Protein AF-A0A923NLM5-F1 (afdb_monomer_lite)

Secondary structure (DSSP, 8-state):
-HHHHHHHHHHHHHHHHHHHHHHHHHHHHHHHHHHHHHHTSEEE---GGGEEEEEEETTEEEEEE---TTEEEEEEEEEE---SSSSEEEEEEEEEE-TT-----EEEEETTTTT--S---EEEEEETTEEEEEEE-

pLDDT: mean 71.68, std 10.22, range [41.69, 92.94]

Sequence (137 aa):
MQEIANDTRIRKSQTRKIRVLKVLILLCWLVCILGVSKGLEYQDLSSPEQIVSIKASEGKLEIVTDLPFYRSLSGDYMSGNAAEVNDTMELSLVTRIDLSMKNEETIQIDIRDLGNGAELKKVNIVDEKGIVKTVYL

Organism: NCBI:txid2763644

Foldseek 3Di:
DVVVVVVVVVVVVVVVVVVVVVVVVVVVVVVVVVVVLVVQFKDWPQALQQFPDWDDDPQKIKTFGNDDLQKAWDLDWDWDPPPDDALEIEIIIMMGGDPVSPHHRMDIDGNVVSVPSDRRQKYFYADPVGTRDIDGD

Structure (mmCIF, N/CA/C/O backbone):
data_AF-A0A923NLM5-F1
#
_entry.id   AF-A0A923NLM5-F1
#
loop_
_atom_site.group_PDB
_atom_site.id
_atom_site.type_symbol
_atom_site.label_atom_id
_atom_site.label_alt_id
_atom_site.label_comp_id
_atom_site.label_asym_id
_atom_site.label_entity_id
_atom_site.label_seq_id
_atom_site.pdbx_PDB_ins_code
_atom_site.Cartn_x
_atom_site.Cartn_y
_atom_site.Cartn_z
_atom_site.occupancy
_atom_site.B_iso_or_equiv
_atom_site.auth_seq_id
_atom_site.auth_comp_id
_atom_site.auth_asym_id
_atom_site.auth_atom_id
_atom_site.pdbx_PDB_model_num
ATOM 1 N N . MET A 1 1 ? 32.930 6.059 -61.461 1.00 54.91 1 MET A N 1
ATOM 2 C CA . MET A 1 1 ? 32.876 4.877 -60.560 1.00 54.91 1 MET A CA 1
ATOM 3 C C . MET A 1 1 ? 33.091 5.216 -59.081 1.00 54.91 1 MET A C 1
ATOM 5 O O . MET A 1 1 ? 32.455 4.580 -58.252 1.00 54.91 1 MET A O 1
ATOM 9 N N . GLN A 1 2 ? 33.930 6.200 -58.721 1.00 60.62 2 GLN A N 1
ATOM 10 C CA . GLN A 1 2 ? 34.182 6.557 -57.311 1.00 60.62 2 GLN A CA 1
ATOM 11 C C . GLN A 1 2 ? 32.964 7.149 -56.568 1.00 60.62 2 GLN A C 1
ATOM 13 O O . GLN A 1 2 ? 32.793 6.858 -55.386 1.00 60.62 2 GLN A O 1
ATOM 18 N N . GLU A 1 3 ? 32.082 7.903 -57.236 1.00 61.81 3 GLU A N 1
ATOM 19 C CA . GLU A 1 3 ? 30.873 8.468 -56.601 1.00 61.81 3 GLU A CA 1
ATOM 20 C C . GLU A 1 3 ? 29.877 7.397 -56.133 1.00 61.81 3 GLU A C 1
ATOM 22 O O . GLU A 1 3 ? 29.403 7.445 -55.000 1.00 61.81 3 GLU A O 1
ATOM 27 N N . ILE A 1 4 ? 29.634 6.369 -56.952 1.00 63.50 4 ILE A N 1
ATOM 28 C CA . ILE A 1 4 ? 28.692 5.275 -56.644 1.00 63.50 4 ILE A CA 1
ATOM 29 C C . ILE A 1 4 ? 29.185 4.447 -55.441 1.00 63.50 4 ILE A C 1
ATOM 31 O O . ILE A 1 4 ? 28.404 4.012 -54.587 1.00 63.50 4 ILE A O 1
ATOM 35 N N . ALA A 1 5 ? 30.504 4.256 -55.335 1.00 63.69 5 ALA A N 1
ATOM 36 C CA . ALA A 1 5 ? 31.123 3.560 -54.211 1.00 63.69 5 ALA A CA 1
ATOM 37 C C . ALA A 1 5 ? 31.020 4.365 -52.901 1.00 63.69 5 ALA A C 1
ATOM 39 O O . ALA A 1 5 ? 30.793 3.782 -51.836 1.00 63.69 5 ALA A O 1
ATOM 40 N N . ASN A 1 6 ? 31.139 5.696 -52.969 1.00 66.62 6 ASN A N 1
ATOM 41 C CA . ASN A 1 6 ? 30.983 6.574 -51.808 1.00 66.62 6 ASN A CA 1
ATOM 42 C C . ASN A 1 6 ? 29.529 6.628 -51.321 1.00 66.62 6 ASN A C 1
ATOM 44 O O . ASN A 1 6 ? 29.294 6.492 -50.119 1.00 66.62 6 ASN A O 1
ATOM 48 N N . ASP A 1 7 ? 28.559 6.719 -52.233 1.00 69.88 7 ASP A N 1
ATOM 49 C CA . ASP A 1 7 ? 27.131 6.738 -51.889 1.00 69.88 7 ASP A CA 1
ATOM 50 C C . ASP A 1 7 ? 26.688 5.431 -51.196 1.00 69.88 7 ASP A C 1
ATOM 52 O O . ASP A 1 7 ? 26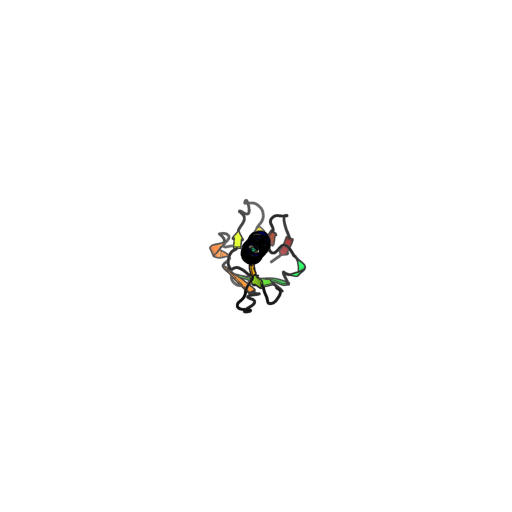.048 5.424 -50.138 1.00 69.88 7 ASP A O 1
ATOM 56 N N . THR A 1 8 ? 27.178 4.288 -51.688 1.00 69.19 8 THR A N 1
ATOM 57 C CA . THR A 1 8 ? 26.939 2.977 -51.059 1.00 69.19 8 THR A CA 1
ATOM 58 C C . THR A 1 8 ? 27.547 2.892 -49.650 1.00 69.19 8 THR A C 1
ATOM 60 O O . THR A 1 8 ? 26.940 2.335 -48.725 1.00 69.19 8 THR A O 1
ATOM 63 N N . ARG A 1 9 ? 28.738 3.473 -49.446 1.00 68.56 9 ARG A N 1
ATOM 64 C CA . ARG A 1 9 ? 29.422 3.495 -48.141 1.00 68.56 9 ARG A CA 1
ATOM 65 C C . ARG A 1 9 ? 28.688 4.383 -47.132 1.00 68.56 9 ARG A C 1
ATOM 67 O O . ARG A 1 9 ? 28.576 4.010 -45.960 1.00 68.56 9 ARG A O 1
ATOM 74 N N . ILE A 1 10 ? 28.144 5.514 -47.585 1.00 72.88 10 ILE A N 1
ATOM 75 C CA . ILE A 1 10 ? 27.362 6.446 -46.764 1.00 72.88 10 ILE A CA 1
ATOM 76 C C . ILE A 1 10 ? 26.026 5.814 -46.354 1.00 72.88 10 ILE A C 1
ATOM 78 O O . ILE A 1 10 ? 25.731 5.778 -45.156 1.00 72.88 10 ILE A O 1
ATOM 82 N N . ARG A 1 11 ? 25.275 5.198 -47.283 1.00 72.25 11 ARG A N 1
ATOM 83 C CA . ARG A 1 11 ? 24.030 4.467 -46.956 1.00 72.25 11 ARG A CA 1
ATOM 84 C C . ARG A 1 11 ? 24.248 3.358 -45.928 1.00 72.25 11 ARG A C 1
ATOM 86 O O . ARG A 1 11 ? 23.454 3.206 -44.995 1.00 72.25 11 ARG A O 1
ATOM 93 N N . LYS A 1 12 ? 25.337 2.591 -46.048 1.00 71.81 12 LYS A N 1
ATOM 94 C CA . LYS A 1 12 ? 25.662 1.504 -45.105 1.00 71.81 12 LYS A CA 1
ATOM 95 C C . LYS A 1 12 ? 25.987 2.036 -43.702 1.00 71.81 12 LYS A C 1
ATOM 97 O O . LYS A 1 12 ? 25.546 1.458 -42.708 1.00 71.81 12 LYS A O 1
ATOM 102 N N . SER A 1 13 ? 26.700 3.162 -43.618 1.00 73.50 13 SER A N 1
ATOM 103 C CA . SER A 1 13 ? 26.991 3.858 -42.356 1.00 73.50 13 SER A CA 1
ATOM 104 C C . SER A 1 13 ? 25.722 4.418 -41.704 1.00 73.50 13 SER A C 1
ATOM 106 O O . SER A 1 13 ? 25.479 4.175 -40.521 1.00 73.50 13 SER A O 1
ATOM 108 N N . GLN A 1 14 ? 24.856 5.084 -42.474 1.00 77.69 14 GLN A N 1
ATOM 109 C CA . GLN A 1 14 ? 23.583 5.613 -41.974 1.00 77.69 14 GLN A CA 1
ATOM 110 C C . GLN A 1 14 ? 22.641 4.507 -41.485 1.00 77.69 14 GLN A C 1
ATOM 112 O O . GLN A 1 14 ? 22.081 4.620 -40.398 1.00 77.69 14 GLN A O 1
ATOM 117 N N . THR A 1 15 ? 22.544 3.386 -42.204 1.00 79.19 15 THR A N 1
ATOM 118 C CA . THR A 1 15 ? 21.732 2.232 -41.775 1.00 79.19 15 THR A CA 1
ATOM 119 C C . THR A 1 15 ? 22.220 1.661 -40.439 1.00 79.19 15 THR A C 1
ATOM 121 O O . THR A 1 15 ? 21.416 1.301 -39.578 1.00 79.19 15 THR A O 1
ATOM 124 N N . ARG A 1 16 ? 23.544 1.611 -40.227 1.00 79.81 16 ARG A N 1
ATOM 125 C CA . ARG A 1 16 ? 24.137 1.155 -38.960 1.00 79.81 16 ARG A CA 1
ATOM 126 C C . ARG A 1 16 ? 23.845 2.135 -37.819 1.00 79.81 16 ARG A C 1
ATOM 128 O O . ARG A 1 16 ? 23.461 1.687 -36.744 1.00 79.81 16 ARG A O 1
ATOM 135 N N . LYS A 1 17 ? 23.949 3.447 -38.066 1.00 84.06 17 LYS A N 1
ATOM 136 C CA . LYS A 1 17 ? 23.605 4.501 -37.092 1.00 84.06 17 LYS A CA 1
ATOM 137 C C . LYS A 1 17 ? 22.128 4.458 -36.694 1.00 84.06 17 LYS A C 1
ATOM 139 O O . LYS A 1 17 ? 21.826 4.492 -35.509 1.00 84.06 17 LYS A O 1
ATOM 144 N N . ILE A 1 18 ? 21.221 4.296 -37.659 1.00 86.12 18 ILE A N 1
ATOM 145 C CA . ILE A 1 18 ? 19.777 4.173 -37.402 1.00 86.12 18 ILE A CA 1
ATOM 146 C C . ILE A 1 18 ? 19.474 2.915 -36.582 1.00 86.12 18 ILE A C 1
ATOM 148 O O . ILE A 1 18 ? 18.657 2.958 -35.667 1.00 86.12 18 ILE A O 1
ATOM 152 N N . ARG A 1 19 ? 20.144 1.791 -36.867 1.00 87.06 19 ARG A N 1
ATOM 153 C CA . ARG A 1 19 ? 19.977 0.559 -36.085 1.00 87.06 19 ARG A CA 1
ATOM 154 C C . ARG A 1 19 ? 20.415 0.747 -34.630 1.00 87.06 19 ARG A C 1
ATOM 156 O O . ARG A 1 19 ? 19.684 0.341 -33.737 1.00 87.06 19 ARG A O 1
ATOM 163 N N . VAL A 1 20 ? 21.560 1.391 -34.399 1.00 89.38 20 VAL A N 1
ATOM 164 C CA . VAL A 1 20 ? 22.042 1.710 -33.042 1.00 89.38 20 VAL A CA 1
ATOM 165 C C . V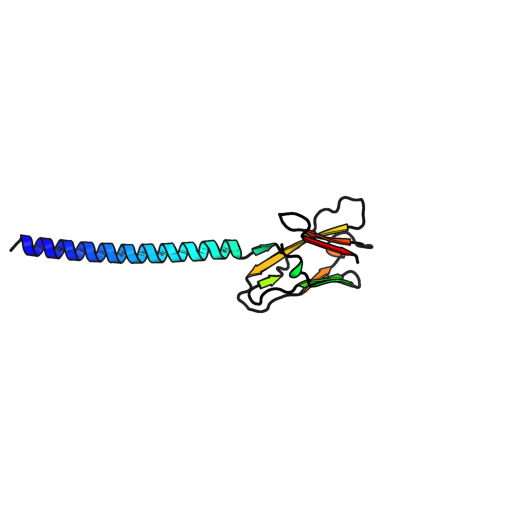AL A 1 20 ? 21.092 2.676 -32.334 1.00 89.38 20 VAL A C 1
ATOM 167 O O . VAL A 1 20 ? 20.757 2.452 -31.176 1.00 89.38 20 VAL A O 1
ATOM 170 N N . LEU A 1 21 ? 20.592 3.696 -33.036 1.00 89.94 21 LEU A N 1
ATOM 171 C CA . LEU A 1 21 ? 19.635 4.649 -32.476 1.00 89.94 21 LEU A CA 1
ATOM 172 C C . LEU A 1 21 ? 18.334 3.960 -32.038 1.00 89.94 21 LEU A C 1
ATOM 174 O O . LEU A 1 21 ? 17.846 4.224 -30.946 1.00 89.94 21 LEU A O 1
ATOM 178 N N . LYS A 1 22 ? 17.807 3.026 -32.840 1.00 90.38 22 LYS A N 1
ATOM 179 C CA . LYS A 1 22 ? 16.625 2.228 -32.468 1.00 90.38 22 LYS A CA 1
ATOM 180 C C . LYS A 1 22 ? 16.855 1.399 -31.202 1.00 90.38 22 LYS A C 1
ATOM 182 O O . LYS A 1 22 ? 15.967 1.335 -30.359 1.00 90.38 22 LYS A O 1
ATOM 187 N N . VAL A 1 23 ? 18.036 0.793 -31.059 1.00 92.44 23 VAL A N 1
ATOM 188 C CA . VAL A 1 23 ? 18.400 0.026 -29.855 1.00 92.44 23 VAL A CA 1
ATOM 189 C C . VAL A 1 23 ? 18.507 0.940 -28.632 1.00 92.44 23 VAL A C 1
ATOM 191 O O . VAL A 1 23 ? 17.990 0.592 -27.578 1.00 92.44 23 VAL A O 1
ATOM 194 N N . LEU A 1 24 ? 19.110 2.124 -28.774 1.00 91.94 24 LEU A N 1
ATOM 195 C CA . LEU A 1 24 ? 19.198 3.112 -27.693 1.00 91.94 24 LEU A CA 1
ATOM 196 C C . LEU A 1 24 ? 17.823 3.616 -27.249 1.00 91.94 24 LEU A C 1
ATOM 198 O O . LEU A 1 24 ? 17.578 3.726 -26.052 1.00 91.94 24 LEU A O 1
ATOM 202 N N . ILE A 1 25 ? 16.919 3.879 -28.195 1.00 92.94 25 ILE A N 1
ATOM 203 C CA . ILE A 1 25 ? 15.543 4.276 -27.883 1.00 92.94 25 ILE A CA 1
ATOM 204 C C . ILE A 1 25 ? 14.839 3.154 -27.113 1.00 92.94 25 ILE A C 1
ATOM 206 O O . ILE A 1 25 ? 14.273 3.417 -26.058 1.00 92.94 25 ILE A O 1
ATOM 210 N N . LEU A 1 26 ? 14.922 1.903 -27.579 1.00 92.75 26 LEU A N 1
ATOM 211 C CA . LEU A 1 26 ? 14.345 0.751 -26.873 1.00 92.75 26 LEU A CA 1
ATOM 212 C C . LEU A 1 26 ? 14.901 0.591 -25.452 1.00 92.75 26 LEU A C 1
ATOM 214 O O . LEU A 1 26 ? 14.136 0.360 -24.519 1.00 92.75 26 LEU A O 1
ATOM 218 N N . LEU A 1 27 ? 16.215 0.748 -25.278 1.00 91.38 27 LEU A N 1
ATOM 219 C CA . LEU A 1 27 ? 16.854 0.682 -23.965 1.00 91.38 27 LEU A CA 1
ATOM 220 C C . LEU A 1 27 ? 16.352 1.803 -23.043 1.00 91.38 27 LEU A C 1
ATOM 222 O O . LEU A 1 27 ? 16.056 1.556 -21.879 1.00 91.38 27 LEU A O 1
ATOM 226 N N . CYS A 1 28 ? 16.220 3.021 -23.571 1.00 89.94 28 CYS A N 1
ATOM 227 C CA . CYS A 1 28 ? 15.704 4.167 -22.828 1.00 89.94 28 CYS A CA 1
ATOM 228 C C . CYS A 1 28 ? 14.266 3.920 -22.352 1.00 89.94 28 CYS A C 1
ATOM 230 O O . CYS A 1 28 ? 13.980 4.103 -21.171 1.00 89.94 28 CYS A O 1
ATOM 232 N N . TRP A 1 29 ? 13.401 3.397 -23.226 1.00 90.50 29 TRP A N 1
ATOM 233 C CA . TRP A 1 29 ? 12.044 2.987 -22.856 1.00 90.50 29 TRP A CA 1
ATOM 234 C C . TRP A 1 29 ? 12.034 1.939 -21.741 1.00 90.50 29 TRP A C 1
ATOM 236 O O . TRP A 1 29 ? 11.266 2.069 -20.792 1.00 90.50 29 TRP A O 1
ATOM 246 N N . LEU A 1 30 ? 12.912 0.935 -21.815 1.00 87.19 30 LEU A N 1
ATOM 247 C CA . LEU A 1 30 ? 13.003 -0.107 -20.793 1.00 87.19 30 LEU A CA 1
ATOM 248 C C . LEU A 1 30 ? 13.381 0.471 -19.418 1.00 87.19 30 LEU A C 1
ATOM 250 O O . LEU A 1 30 ? 12.770 0.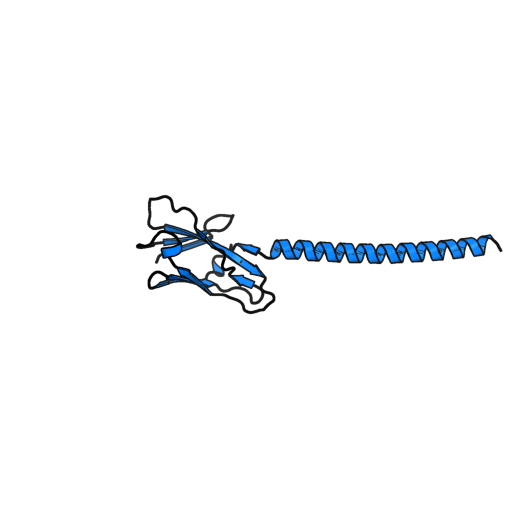121 -18.411 1.00 87.19 30 LEU A O 1
ATOM 254 N N . VAL A 1 31 ? 14.344 1.397 -19.379 1.00 85.62 31 VAL A N 1
ATOM 255 C CA . VAL A 1 31 ? 14.761 2.076 -18.141 1.00 85.62 31 VAL A CA 1
ATOM 256 C C . VAL A 1 31 ? 13.643 2.961 -17.588 1.00 85.62 31 VAL A C 1
ATOM 258 O O . VAL A 1 31 ? 13.407 2.949 -16.383 1.00 85.62 31 VAL A O 1
ATOM 261 N N . CYS A 1 32 ? 12.918 3.687 -18.444 1.00 83.62 32 CYS A N 1
ATOM 262 C CA . CYS A 1 32 ? 11.776 4.494 -18.014 1.00 83.62 32 CYS A CA 1
ATOM 263 C C . CYS A 1 32 ? 10.671 3.634 -17.385 1.00 83.62 32 CYS A C 1
ATOM 265 O O . CYS A 1 32 ? 10.163 3.986 -16.324 1.00 83.62 32 CYS A O 1
ATOM 267 N N . ILE A 1 33 ? 10.338 2.490 -17.992 1.00 80.50 33 ILE A N 1
ATOM 268 C CA . ILE A 1 33 ? 9.319 1.570 -17.464 1.00 80.50 33 ILE A CA 1
ATOM 269 C C . ILE A 1 33 ? 9.743 1.020 -16.095 1.00 80.50 33 ILE A C 1
ATOM 271 O O . ILE A 1 33 ? 8.953 1.053 -15.153 1.00 80.50 33 ILE A O 1
ATOM 275 N N . LEU A 1 34 ? 11.000 0.582 -15.961 1.00 75.56 34 LEU A N 1
ATOM 276 C CA . LEU A 1 34 ? 11.540 0.064 -14.698 1.00 75.56 34 LEU A CA 1
ATOM 277 C C . LEU A 1 34 ? 11.651 1.137 -13.603 1.00 75.56 34 LEU A C 1
ATOM 279 O O . LEU A 1 34 ? 11.529 0.831 -12.419 1.00 75.56 34 LEU A O 1
ATOM 283 N N . GLY A 1 35 ? 11.901 2.394 -13.973 1.00 71.62 35 GLY A N 1
ATOM 284 C CA . GLY A 1 35 ? 11.931 3.509 -13.027 1.00 71.62 35 GLY A CA 1
ATOM 285 C C . GLY A 1 35 ? 10.546 3.816 -12.460 1.00 71.62 35 GLY A C 1
ATOM 286 O O . GLY A 1 35 ? 10.387 3.956 -11.249 1.00 71.62 35 GLY A O 1
ATOM 287 N N . VAL A 1 36 ? 9.531 3.862 -13.327 1.00 68.38 36 VAL A N 1
ATOM 288 C CA . VAL A 1 36 ? 8.143 4.142 -12.928 1.00 68.38 36 VAL A CA 1
ATOM 289 C C . VAL A 1 36 ? 7.561 3.005 -12.087 1.00 68.38 36 VAL A C 1
ATOM 291 O O . VAL A 1 36 ? 6.842 3.273 -11.128 1.00 68.38 36 VAL A O 1
ATOM 294 N N . SER A 1 37 ? 7.905 1.746 -12.377 1.00 62.88 37 SER A N 1
ATOM 295 C CA . SER A 1 37 ? 7.410 0.611 -11.590 1.00 62.88 37 SER A CA 1
ATOM 296 C C . SER A 1 37 ? 7.879 0.646 -10.135 1.00 62.88 37 SER A C 1
ATOM 298 O O . SER A 1 37 ? 7.106 0.296 -9.254 1.00 62.88 37 SER A O 1
ATOM 300 N N . LYS A 1 38 ? 9.107 1.118 -9.869 1.00 62.03 38 LYS A N 1
ATOM 301 C CA . LYS A 1 38 ? 9.626 1.252 -8.496 1.00 62.03 38 LYS A CA 1
ATOM 302 C C . LYS A 1 38 ? 8.931 2.356 -7.703 1.00 62.03 38 LYS A C 1
ATOM 304 O O . LYS A 1 38 ? 8.718 2.209 -6.509 1.00 62.03 38 LYS A O 1
ATOM 309 N N . GLY A 1 39 ? 8.550 3.450 -8.365 1.00 59.78 39 GLY A N 1
ATOM 310 C CA . GLY A 1 39 ? 7.799 4.535 -7.724 1.00 59.78 39 GLY A CA 1
ATOM 311 C C . GLY A 1 39 ? 6.346 4.175 -7.395 1.00 59.78 39 GLY A C 1
ATOM 312 O O . GLY A 1 39 ? 5.728 4.839 -6.576 1.00 59.78 39 GLY A O 1
ATOM 313 N N . LEU A 1 40 ? 5.799 3.133 -8.027 1.00 63.41 40 LEU A N 1
ATOM 314 C CA . LEU A 1 40 ? 4.446 2.621 -7.775 1.00 63.41 40 LEU A CA 1
ATOM 315 C C . LEU A 1 40 ? 4.433 1.400 -6.849 1.00 63.41 40 LEU A C 1
ATOM 317 O O . LEU A 1 40 ? 3.360 0.872 -6.563 1.00 63.41 40 LEU A O 1
ATOM 321 N N . GLU A 1 41 ? 5.608 0.930 -6.429 1.00 64.38 41 GLU A N 1
ATOM 322 C CA . GLU A 1 41 ? 5.763 -0.312 -5.677 1.00 64.38 41 GLU A CA 1
ATOM 323 C C . GLU A 1 41 ? 5.122 -0.222 -4.296 1.00 64.38 41 GLU A C 1
ATOM 325 O O . GLU A 1 41 ? 4.539 -1.209 -3.864 1.00 64.38 41 GLU A O 1
ATOM 330 N N . TYR A 1 42 ? 5.160 0.960 -3.672 1.00 65.69 42 TYR A N 1
ATOM 331 C CA . TYR A 1 42 ? 4.543 1.253 -2.382 1.00 65.69 42 TYR A CA 1
ATOM 332 C C . TYR A 1 42 ? 3.607 2.448 -2.528 1.00 65.69 42 TYR A C 1
ATOM 334 O O . TYR A 1 42 ? 3.988 3.485 -3.072 1.00 65.69 42 TYR A O 1
ATOM 342 N N . GLN A 1 43 ? 2.371 2.289 -2.074 1.00 70.25 43 GLN A N 1
ATOM 343 C CA . GLN A 1 43 ? 1.390 3.362 -2.012 1.00 70.25 43 GLN A CA 1
ATOM 344 C C . GLN A 1 43 ? 0.596 3.265 -0.725 1.00 70.25 43 GLN A C 1
ATOM 346 O O . GLN A 1 43 ? 0.110 2.185 -0.376 1.00 70.25 43 GLN A O 1
ATOM 351 N N . ASP A 1 44 ? 0.399 4.411 -0.092 1.00 65.44 44 ASP A N 1
ATOM 352 C CA . ASP A 1 44 ? -0.467 4.532 1.067 1.00 65.44 44 ASP A CA 1
ATOM 353 C C . ASP A 1 44 ? -1.921 4.232 0.694 1.00 65.44 44 ASP A C 1
ATOM 355 O O . ASP A 1 44 ? -2.395 4.487 -0.423 1.00 65.44 44 ASP A O 1
ATOM 359 N N . LEU A 1 45 ? -2.633 3.626 1.641 1.00 70.00 45 LEU A N 1
ATOM 360 C CA . LEU A 1 45 ? -4.031 3.267 1.485 1.00 70.00 45 LEU A CA 1
ATOM 361 C C . LEU A 1 45 ? -4.921 4.506 1.664 1.00 70.00 45 LEU A C 1
ATOM 363 O O . LEU A 1 45 ? -5.539 4.713 2.705 1.00 70.00 45 LEU A O 1
ATOM 367 N N . SER A 1 46 ? -5.017 5.325 0.617 1.00 62.81 46 SER A N 1
ATOM 368 C CA . SER A 1 46 ? -5.806 6.566 0.618 1.00 62.81 46 SER A CA 1
ATOM 369 C C . SER A 1 46 ? -7.325 6.362 0.520 1.00 62.81 46 SER A C 1
ATOM 371 O O . SER A 1 46 ? -8.083 7.314 0.708 1.00 62.81 46 SER A O 1
ATOM 373 N N . SER A 1 47 ? -7.795 5.166 0.139 1.00 70.38 47 SER A N 1
ATOM 374 C CA . SER A 1 47 ? -9.209 4.952 -0.206 1.00 70.38 47 SER A CA 1
ATOM 375 C C . SER A 1 47 ? -9.993 4.348 0.966 1.00 70.38 47 SER A C 1
ATOM 377 O O . SER A 1 47 ? -9.755 3.193 1.325 1.00 70.38 47 SER A O 1
ATOM 379 N N . PRO A 1 48 ? -10.994 5.053 1.526 1.00 67.56 48 PRO A N 1
ATOM 380 C CA . PRO A 1 48 ? -11.779 4.555 2.662 1.00 67.56 48 PRO A CA 1
ATOM 381 C C . PRO A 1 48 ? -12.653 3.340 2.322 1.00 67.56 48 PRO A C 1
ATOM 383 O O . PRO A 1 48 ? -13.042 2.585 3.219 1.00 67.56 48 PRO A O 1
ATOM 386 N N . GLU A 1 49 ? -12.965 3.165 1.037 1.00 70.12 49 GLU A N 1
ATOM 387 C CA . GLU A 1 49 ? -13.733 2.045 0.483 1.00 70.12 49 GLU A CA 1
ATOM 388 C C . GLU A 1 49 ? -12.939 0.734 0.511 1.00 70.12 49 GLU A C 1
ATOM 390 O O . GLU A 1 49 ? -13.524 -0.325 0.700 1.00 70.12 49 GLU A O 1
ATOM 395 N N . GLN A 1 50 ? -11.608 0.811 0.412 1.00 72.31 50 GLN A N 1
ATOM 396 C CA . GLN A 1 50 ? -10.724 -0.358 0.455 1.00 72.31 50 GLN A CA 1
ATOM 397 C C . GLN A 1 50 ? -10.537 -0.896 1.877 1.00 72.31 50 GLN A C 1
ATOM 399 O O . GLN A 1 50 ? -9.980 -1.970 2.052 1.00 72.31 50 GLN A O 1
ATOM 404 N N . ILE A 1 51 ? -10.999 -0.183 2.907 1.00 75.75 51 ILE A N 1
ATOM 405 C CA . ILE A 1 51 ? -10.941 -0.634 4.301 1.00 75.75 51 ILE A CA 1
ATOM 406 C C . ILE A 1 51 ? -12.307 -1.211 4.660 1.00 75.75 51 ILE A C 1
ATOM 408 O O . ILE A 1 51 ? -13.235 -0.467 4.989 1.00 75.75 51 ILE A O 1
ATOM 412 N N . VAL A 1 52 ? -12.442 -2.532 4.620 1.00 75.19 52 VAL A N 1
ATOM 413 C CA . VAL A 1 52 ? -13.718 -3.217 4.863 1.00 75.19 52 VAL A CA 1
ATOM 414 C C . VAL A 1 52 ? -14.086 -3.148 6.339 1.00 75.19 52 VAL A C 1
ATOM 416 O O . VAL A 1 52 ? -15.187 -2.723 6.691 1.00 75.19 52 VAL A O 1
ATOM 419 N N . SER A 1 53 ? -13.162 -3.526 7.223 1.00 70.81 53 SER A N 1
ATOM 420 C CA . SER A 1 53 ? -13.416 -3.502 8.663 1.00 70.81 53 SER A CA 1
ATOM 421 C C . SER A 1 53 ? -12.135 -3.448 9.478 1.00 70.81 53 SER A C 1
ATOM 423 O O . SER A 1 53 ? -11.115 -3.999 9.077 1.00 70.81 53 SER A O 1
ATOM 425 N N . ILE A 1 54 ? -12.228 -2.829 10.651 1.00 73.00 54 ILE A N 1
ATOM 426 C CA . ILE A 1 54 ? -11.202 -2.874 11.689 1.00 73.00 54 ILE A CA 1
ATOM 427 C C . ILE A 1 54 ? -11.872 -3.461 12.926 1.00 73.00 54 ILE A C 1
ATOM 429 O O . ILE A 1 54 ? -12.933 -2.980 13.327 1.00 73.00 54 ILE A O 1
ATOM 433 N N . LYS A 1 55 ? -11.287 -4.506 13.505 1.00 72.94 55 LYS A N 1
ATOM 434 C CA . LYS A 1 55 ? -11.782 -5.147 14.725 1.00 72.94 55 LYS A CA 1
ATOM 435 C C . LYS A 1 55 ? -10.656 -5.220 15.741 1.00 72.94 55 LYS A C 1
ATOM 437 O O . LYS A 1 55 ? -9.559 -5.653 15.410 1.00 72.94 55 LYS A O 1
ATOM 442 N N . ALA A 1 56 ? -10.935 -4.839 16.982 1.00 66.56 56 ALA A N 1
ATOM 443 C CA . ALA A 1 56 ? -10.047 -5.133 18.097 1.00 66.56 56 ALA A CA 1
ATOM 444 C C . ALA A 1 56 ? -10.561 -6.380 18.820 1.00 66.56 56 ALA A C 1
ATOM 446 O O . ALA A 1 56 ? -11.712 -6.426 19.251 1.00 66.56 56 ALA A O 1
ATOM 447 N N . SER A 1 57 ? -9.720 -7.402 18.941 1.00 64.38 57 SER A N 1
ATOM 448 C CA . SER A 1 57 ? -10.030 -8.612 19.697 1.00 64.38 57 SER A CA 1
ATOM 449 C C . SER A 1 57 ? -8.805 -9.042 20.492 1.00 64.38 57 SER A C 1
ATOM 451 O O . SER A 1 57 ? -7.713 -9.154 19.946 1.00 64.38 57 SER A O 1
ATOM 453 N N . GLU A 1 58 ? -8.978 -9.237 21.801 1.00 63.53 58 GLU A N 1
ATOM 454 C CA . GLU A 1 58 ? -7.955 -9.799 22.700 1.00 63.53 58 GLU A CA 1
ATOM 455 C C . GLU A 1 58 ? -6.578 -9.097 22.666 1.00 63.53 58 GLU A C 1
ATOM 457 O O . GLU A 1 58 ? -5.537 -9.727 22.840 1.00 63.53 58 GLU A O 1
ATOM 462 N N . GLY A 1 59 ? -6.550 -7.776 22.460 1.00 64.44 59 GLY A N 1
ATOM 463 C CA . GLY A 1 59 ? -5.296 -7.014 22.377 1.00 64.44 59 GLY A CA 1
ATOM 464 C C . GLY A 1 59 ? -4.630 -7.040 20.998 1.00 64.44 59 GLY A C 1
ATOM 465 O O . GLY A 1 59 ? -3.526 -6.530 20.855 1.00 64.44 59 GLY A O 1
ATOM 466 N N . LYS A 1 60 ? -5.301 -7.583 19.979 1.00 73.88 60 LYS A N 1
ATOM 467 C CA . LYS A 1 60 ? -4.887 -7.514 18.575 1.00 73.88 60 LYS A CA 1
ATOM 468 C C . LYS A 1 60 ? -5.868 -6.671 17.773 1.00 73.88 60 LYS A C 1
ATOM 470 O O . LYS A 1 60 ? -7.081 -6.770 17.957 1.00 73.88 60 LYS A O 1
ATOM 475 N N . LEU A 1 61 ? -5.334 -5.856 16.874 1.00 74.56 61 LEU A N 1
ATOM 476 C CA . LEU A 1 61 ? -6.082 -5.095 15.889 1.00 74.56 61 LEU A CA 1
ATOM 477 C C . LEU A 1 61 ? -6.035 -5.849 14.561 1.00 74.56 61 LEU A C 1
ATOM 479 O O . LEU A 1 61 ? -4.980 -5.962 13.941 1.00 74.56 61 LEU A O 1
ATOM 483 N N . GLU A 1 62 ? -7.173 -6.384 14.141 1.00 79.50 62 GLU A N 1
ATOM 484 C CA . GLU A 1 62 ? -7.343 -7.028 12.845 1.00 79.50 62 GLU A CA 1
ATOM 485 C C . GLU A 1 62 ? -7.936 -6.022 11.860 1.00 79.50 62 GLU A C 1
ATOM 487 O O . GLU A 1 62 ? -9.023 -5.478 12.076 1.00 79.50 62 GLU A O 1
ATOM 492 N N . ILE A 1 63 ? -7.207 -5.762 10.779 1.00 79.50 63 ILE A N 1
ATOM 493 C CA . ILE A 1 63 ? -7.627 -4.848 9.722 1.00 79.50 63 ILE A CA 1
ATOM 494 C C . ILE A 1 63 ? -7.823 -5.668 8.459 1.00 79.50 63 ILE A C 1
ATOM 496 O O . ILE A 1 63 ? -6.889 -6.303 7.975 1.00 79.50 63 ILE A O 1
ATOM 500 N N . VAL A 1 64 ? -9.047 -5.631 7.940 1.00 81.38 64 VAL A N 1
ATOM 501 C CA . VAL A 1 64 ? -9.454 -6.302 6.706 1.00 81.38 64 VAL A CA 1
ATOM 502 C C . VAL A 1 64 ? -9.651 -5.247 5.631 1.00 81.38 64 VAL A C 1
ATOM 504 O O . VAL A 1 64 ? -10.439 -4.307 5.799 1.00 81.38 64 VAL A O 1
ATOM 507 N N . THR A 1 65 ? -8.943 -5.418 4.524 1.00 81.19 65 THR A N 1
ATOM 508 C CA . THR A 1 65 ? -8.980 -4.542 3.355 1.00 81.19 65 THR A CA 1
ATOM 509 C C . THR A 1 65 ? -9.442 -5.311 2.122 1.00 81.19 65 THR A C 1
ATOM 511 O O . THR A 1 65 ? -9.181 -6.498 2.012 1.00 81.19 65 THR A O 1
ATOM 514 N N . ASP A 1 66 ? -10.147 -4.647 1.211 1.00 81.50 66 ASP A N 1
ATOM 515 C CA . ASP A 1 66 ? -10.514 -5.187 -0.101 1.00 81.50 66 ASP A CA 1
ATOM 516 C C . ASP A 1 66 ? -9.562 -4.575 -1.129 1.00 81.50 66 ASP A C 1
ATOM 518 O O . ASP A 1 66 ? -9.762 -3.457 -1.626 1.00 81.50 66 ASP A O 1
ATOM 522 N N . LEU A 1 67 ? -8.438 -5.262 -1.341 1.00 81.25 67 LEU A N 1
ATOM 523 C CA . LEU A 1 67 ? -7.389 -4.825 -2.249 1.00 81.25 67 LEU A CA 1
ATOM 524 C C . LEU A 1 67 ? -7.500 -5.556 -3.588 1.00 81.25 67 LEU A C 1
ATOM 526 O O . LEU A 1 67 ? -7.793 -6.750 -3.636 1.00 81.25 67 LEU A O 1
ATOM 530 N N . PRO A 1 68 ? -7.189 -4.877 -4.705 1.00 77.12 68 PRO A N 1
ATOM 531 C CA . PRO A 1 68 ? -7.072 -5.553 -5.988 1.00 77.12 68 PRO A CA 1
ATOM 532 C C . PRO A 1 68 ? -6.038 -6.685 -5.924 1.00 77.12 68 PRO A C 1
ATOM 534 O O . PRO A 1 68 ? -4.976 -6.496 -5.345 1.00 77.12 68 PRO A O 1
ATOM 537 N N . PHE A 1 69 ? -6.278 -7.795 -6.631 1.00 77.06 69 PHE A N 1
ATOM 538 C CA . PHE A 1 69 ? -5.432 -9.009 -6.632 1.00 77.06 69 PHE A CA 1
ATOM 539 C C . PHE A 1 69 ? -3.931 -8.803 -6.921 1.00 77.06 69 PHE A C 1
ATOM 541 O O . PHE A 1 69 ? -3.119 -9.688 -6.665 1.00 77.06 69 PHE A O 1
ATOM 548 N N . TYR A 1 70 ? -3.562 -7.667 -7.518 1.00 72.31 70 TYR A N 1
ATOM 549 C CA . TYR A 1 70 ? -2.180 -7.286 -7.820 1.00 72.31 70 TYR A CA 1
ATOM 550 C C . TYR A 1 70 ? -1.519 -6.468 -6.698 1.00 72.31 70 TYR A C 1
ATOM 552 O O . TYR A 1 70 ? -0.388 -6.002 -6.855 1.00 72.31 70 TYR A O 1
ATOM 560 N N . ARG A 1 71 ? -2.226 -6.231 -5.591 1.00 78.56 71 ARG A N 1
ATOM 561 C CA . ARG A 1 71 ? -1.742 -5.539 -4.398 1.00 78.56 71 ARG A CA 1
ATOM 562 C C . ARG A 1 71 ? -1.838 -6.440 -3.186 1.00 78.56 71 ARG A C 1
ATOM 564 O O . ARG A 1 71 ? -2.549 -7.432 -3.167 1.00 78.56 71 ARG A O 1
ATOM 571 N N . SER A 1 72 ? -1.070 -6.096 -2.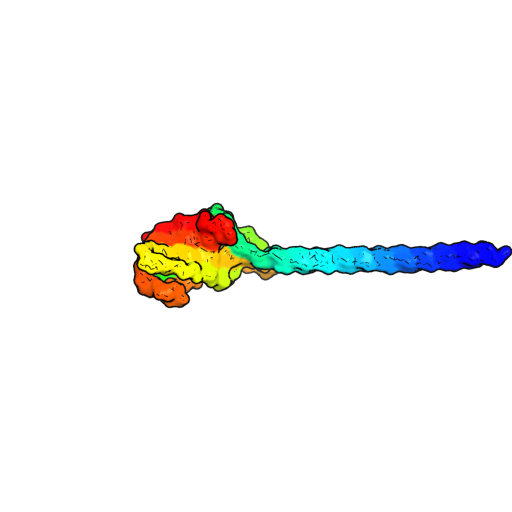173 1.00 78.75 72 SER A N 1
ATOM 572 C CA . SER A 1 72 ? -1.180 -6.672 -0.840 1.00 78.75 72 SER A CA 1
ATOM 573 C C . SER A 1 72 ? -0.871 -5.593 0.175 1.00 78.75 72 SER A C 1
ATOM 575 O O . SER A 1 72 ? -0.152 -4.635 -0.134 1.00 78.75 72 SER A O 1
ATOM 577 N N . LEU A 1 73 ? -1.399 -5.742 1.382 1.00 78.75 73 LEU A N 1
ATOM 578 C CA . LEU A 1 73 ? -0.984 -4.901 2.487 1.00 78.75 73 LEU A CA 1
ATOM 579 C C . LEU A 1 73 ? 0.510 -5.145 2.748 1.00 78.75 73 LEU A C 1
ATOM 581 O O . LEU A 1 73 ? 0.971 -6.286 2.798 1.00 78.75 73 LEU A O 1
ATOM 585 N N . SER A 1 74 ? 1.288 -4.075 2.866 1.00 70.75 74 SER A N 1
ATOM 586 C CA . SER A 1 74 ? 2.630 -4.175 3.427 1.00 70.75 74 SER A CA 1
ATOM 587 C C . SER A 1 74 ? 2.478 -4.334 4.936 1.00 70.75 74 SER A C 1
ATOM 589 O O . SER A 1 74 ? 1.632 -3.688 5.550 1.00 70.75 74 SER A O 1
ATOM 591 N N . GLY A 1 75 ? 3.311 -5.172 5.551 1.00 61.94 75 GLY A N 1
ATOM 592 C CA . GLY A 1 75 ? 3.376 -5.297 7.013 1.00 61.94 75 GLY A CA 1
ATOM 593 C C . GLY A 1 75 ? 3.895 -4.036 7.714 1.00 61.94 75 GLY A C 1
ATOM 594 O O . GLY A 1 75 ? 3.996 -4.019 8.936 1.00 61.94 75 GLY A O 1
ATOM 595 N N . ASP A 1 76 ? 4.242 -3.002 6.946 1.00 61.78 76 ASP A N 1
ATOM 596 C CA . ASP A 1 76 ? 4.712 -1.720 7.439 1.00 61.78 76 ASP A CA 1
ATOM 597 C C . ASP A 1 76 ? 3.517 -0.839 7.796 1.00 61.78 76 ASP A C 1
ATOM 599 O O . ASP A 1 76 ? 2.714 -0.446 6.945 1.00 61.78 76 ASP A O 1
ATOM 603 N N . TYR A 1 77 ? 3.427 -0.515 9.078 1.00 65.81 77 TYR A N 1
ATOM 604 C CA . TYR A 1 77 ? 2.484 0.446 9.614 1.00 65.81 77 TYR A CA 1
ATOM 605 C C . TYR A 1 77 ? 3.248 1.481 10.430 1.00 65.81 77 TYR A C 1
ATOM 607 O O . TYR A 1 77 ? 4.149 1.155 11.205 1.00 65.81 77 TYR A O 1
ATOM 615 N N . MET A 1 78 ? 2.888 2.749 10.262 1.00 62.50 78 MET A N 1
ATOM 616 C CA . MET A 1 78 ? 3.406 3.813 11.115 1.00 62.50 78 MET A CA 1
ATOM 617 C C . MET A 1 78 ? 2.333 4.182 12.129 1.00 62.50 78 MET A C 1
ATOM 619 O O . MET A 1 78 ? 1.250 4.631 11.754 1.00 62.50 78 MET A O 1
ATOM 623 N N . SER A 1 79 ? 2.645 3.978 13.410 1.00 60.59 79 SER A N 1
ATOM 624 C CA . SER A 1 79 ? 1.843 4.510 14.507 1.00 60.59 79 SER A CA 1
ATOM 625 C C . SER A 1 79 ? 2.245 5.962 14.730 1.00 60.59 79 SER A C 1
ATOM 627 O O . SER A 1 79 ? 3.371 6.238 15.149 1.00 60.59 79 SER A O 1
ATOM 629 N N . GLY A 1 80 ? 1.341 6.895 14.443 1.00 57.25 80 GLY A N 1
ATOM 630 C CA . GLY A 1 80 ? 1.518 8.288 14.843 1.00 57.25 80 GLY A CA 1
ATOM 631 C C . GLY A 1 80 ? 1.512 8.405 16.369 1.00 57.25 80 GLY A C 1
ATOM 632 O O . GLY A 1 80 ? 0.809 7.653 17.048 1.00 57.25 80 GLY A O 1
ATOM 633 N N . ASN A 1 81 ? 2.294 9.340 16.924 1.00 50.91 81 ASN A N 1
ATOM 634 C CA . ASN A 1 81 ? 2.177 9.709 18.335 1.00 50.91 81 ASN A CA 1
ATOM 635 C C . ASN A 1 81 ? 0.783 10.298 18.558 1.00 50.91 81 ASN A C 1
ATOM 637 O O . ASN A 1 81 ? 0.542 11.475 18.286 1.00 50.91 81 ASN A O 1
ATOM 641 N N . ALA A 1 82 ? -0.127 9.486 19.083 1.00 49.88 82 ALA A N 1
ATOM 642 C CA . ALA A 1 82 ? -1.330 9.988 19.703 1.00 49.88 82 ALA A CA 1
ATOM 643 C C . ALA A 1 82 ? -0.916 10.743 20.967 1.00 49.88 82 ALA A C 1
ATOM 645 O O . ALA A 1 82 ? -0.672 10.155 22.019 1.00 49.88 82 ALA A O 1
ATOM 646 N N . ALA A 1 83 ? -0.767 12.057 20.833 1.00 41.69 83 ALA A N 1
ATOM 647 C CA . ALA A 1 83 ? -0.542 12.955 21.947 1.00 41.69 83 ALA A CA 1
ATOM 648 C C . ALA A 1 83 ? -1.705 12.828 22.950 1.00 41.69 83 ALA A C 1
ATOM 650 O O . ALA A 1 83 ? -2.792 13.351 22.725 1.00 41.69 83 ALA A O 1
ATOM 651 N N . GLU A 1 84 ? -1.452 12.067 24.016 1.00 45.59 84 GLU A N 1
ATOM 652 C CA . GLU A 1 84 ? -1.864 12.216 25.423 1.00 45.59 84 GLU A CA 1
ATOM 653 C C . GLU A 1 84 ? -3.330 12.508 25.808 1.00 45.59 84 GLU A C 1
ATOM 655 O O . GLU A 1 84 ? -3.599 12.597 27.002 1.00 45.59 84 GLU A O 1
ATOM 660 N N . VAL A 1 85 ? -4.303 12.640 24.894 1.00 46.44 85 VAL A N 1
ATOM 661 C CA . VAL A 1 85 ? -5.597 13.243 25.282 1.00 46.44 85 VAL A CA 1
ATOM 662 C C . VAL A 1 85 ? -6.843 12.364 25.093 1.00 46.44 85 VAL A C 1
ATOM 664 O O . VAL A 1 85 ? -7.803 12.618 25.808 1.00 46.44 85 VAL A O 1
ATOM 667 N N . ASN A 1 86 ? -6.908 11.343 24.218 1.00 51.25 86 ASN A N 1
ATOM 668 C CA . ASN A 1 86 ? -8.221 10.723 23.904 1.00 51.25 86 ASN A CA 1
ATOM 669 C C . ASN A 1 86 ? -8.226 9.286 23.324 1.00 51.25 86 ASN A C 1
ATOM 671 O O . ASN A 1 86 ? -8.929 9.058 22.339 1.00 51.25 86 ASN A O 1
ATOM 675 N N . ASP A 1 87 ? -7.484 8.313 23.869 1.00 64.81 87 ASP A N 1
ATOM 676 C CA . ASP A 1 87 ? -7.658 6.874 23.528 1.00 64.81 87 ASP A CA 1
ATOM 677 C C . ASP A 1 87 ? -7.710 6.566 22.008 1.00 64.81 87 ASP A C 1
ATOM 679 O O . ASP A 1 87 ? -8.443 5.687 21.536 1.00 64.81 87 ASP A O 1
ATOM 683 N N . THR A 1 88 ? -6.995 7.376 21.223 1.00 63.09 88 THR A N 1
ATOM 684 C CA . THR A 1 88 ? -7.077 7.461 19.762 1.00 63.09 88 THR A CA 1
ATOM 685 C C . THR A 1 88 ? -5.773 6.970 19.177 1.00 63.09 88 THR A C 1
ATOM 687 O O . THR A 1 88 ? -4.717 7.361 19.647 1.00 63.09 88 THR A O 1
ATOM 690 N N . MET A 1 89 ? -5.829 6.137 18.147 1.00 72.88 89 MET A N 1
ATOM 691 C CA . MET A 1 89 ? -4.643 5.638 17.454 1.00 72.88 89 MET A CA 1
ATOM 692 C C . MET A 1 89 ? -4.646 6.103 16.008 1.00 72.88 89 MET A C 1
ATOM 694 O O . MET A 1 89 ? -5.668 5.989 15.339 1.00 72.88 89 MET A O 1
ATOM 698 N N . GLU A 1 90 ? -3.513 6.605 15.526 1.00 72.56 90 GLU A N 1
ATOM 699 C CA . GLU A 1 90 ? -3.319 6.953 14.119 1.00 72.56 90 GLU A CA 1
ATOM 700 C C . GLU A 1 90 ? -2.452 5.896 13.448 1.00 72.56 90 GLU A C 1
ATOM 702 O O . GLU A 1 90 ? -1.323 5.658 13.876 1.00 72.56 90 GLU A O 1
ATOM 707 N N . LEU A 1 91 ? -2.993 5.266 12.410 1.00 74.00 91 LEU A N 1
ATOM 708 C CA . LEU A 1 91 ? -2.338 4.199 11.672 1.00 74.00 91 LEU A CA 1
ATOM 709 C C . LEU A 1 91 ? -2.245 4.574 10.195 1.00 74.00 91 LEU A C 1
ATOM 711 O O . LEU A 1 91 ? -3.271 4.776 9.546 1.00 74.00 91 LEU A O 1
ATOM 715 N N . SER A 1 92 ? -1.031 4.634 9.653 1.00 74.81 92 SER A N 1
ATOM 716 C CA . SER A 1 92 ? -0.843 4.623 8.199 1.00 74.81 92 SER A CA 1
ATOM 717 C C . SER A 1 92 ? -0.664 3.186 7.719 1.00 74.81 92 SER A C 1
ATOM 719 O O . SER A 1 92 ? 0.150 2.448 8.279 1.00 74.81 92 SER A O 1
ATOM 721 N N . LEU A 1 93 ? -1.451 2.790 6.716 1.00 76.25 93 LEU A N 1
ATOM 722 C CA . LEU A 1 93 ? -1.387 1.477 6.077 1.00 76.25 93 LEU A CA 1
ATOM 723 C C . LEU A 1 93 ? -0.748 1.626 4.702 1.00 76.25 93 LEU A C 1
ATOM 725 O O . LEU A 1 93 ? -1.300 2.298 3.829 1.00 76.25 93 LEU A O 1
ATOM 729 N N . VAL A 1 94 ? 0.376 0.949 4.496 1.00 77.56 94 VAL A N 1
ATOM 730 C CA . VAL A 1 94 ? 1.060 0.931 3.203 1.00 77.56 94 VAL A CA 1
ATOM 731 C C . VAL A 1 94 ? 0.619 -0.304 2.429 1.00 77.56 94 VAL A C 1
ATOM 733 O O . VAL A 1 94 ? 0.600 -1.410 2.959 1.00 77.56 94 VAL A O 1
ATOM 736 N N . THR A 1 95 ? 0.286 -0.146 1.154 1.00 77.81 95 THR A N 1
ATOM 737 C CA . THR A 1 95 ? 0.090 -1.264 0.222 1.00 77.81 95 THR A CA 1
ATOM 738 C C . THR A 1 95 ? 1.283 -1.387 -0.698 1.00 77.81 95 THR A C 1
ATOM 740 O O . THR A 1 95 ? 1.890 -0.384 -1.075 1.00 77.81 95 THR A O 1
ATOM 743 N N . ARG A 1 96 ? 1.595 -2.616 -1.107 1.00 79.38 96 ARG A N 1
ATOM 744 C CA . ARG A 1 96 ? 2.608 -2.877 -2.123 1.00 79.38 96 ARG A CA 1
ATOM 745 C C . ARG A 1 96 ? 2.049 -3.638 -3.308 1.00 79.38 96 ARG A C 1
ATOM 747 O O . ARG A 1 96 ? 1.079 -4.385 -3.174 1.00 79.38 96 ARG A O 1
ATOM 754 N N . ILE A 1 97 ? 2.675 -3.470 -4.468 1.00 75.50 97 ILE A N 1
ATOM 755 C CA . ILE A 1 97 ? 2.396 -4.327 -5.624 1.00 75.50 97 ILE A CA 1
ATOM 756 C C . ILE A 1 97 ? 2.893 -5.735 -5.297 1.00 75.50 97 ILE A C 1
ATOM 758 O O . ILE A 1 97 ? 4.090 -5.954 -5.118 1.00 75.50 97 ILE A O 1
ATOM 762 N N . ASP A 1 98 ? 1.971 -6.691 -5.245 1.00 71.31 98 ASP A N 1
ATOM 763 C CA . ASP A 1 98 ? 2.296 -8.093 -5.024 1.00 71.31 98 ASP A CA 1
ATOM 764 C C . ASP A 1 98 ? 2.227 -8.869 -6.339 1.00 71.31 98 ASP A C 1
ATOM 766 O O . ASP A 1 98 ? 1.171 -9.293 -6.807 1.00 7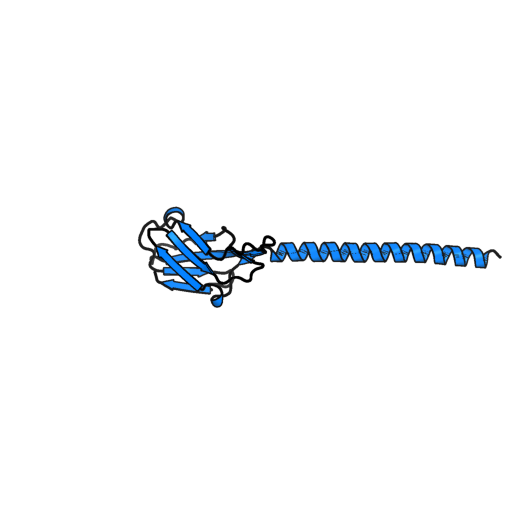1.31 98 ASP A O 1
ATOM 770 N N . LEU A 1 99 ? 3.400 -9.080 -6.938 1.00 67.06 99 LEU A N 1
ATOM 771 C CA . LEU A 1 99 ? 3.552 -9.903 -8.138 1.00 67.06 99 LEU A CA 1
ATOM 772 C C . LEU A 1 99 ? 3.392 -11.405 -7.855 1.00 67.06 99 LEU A C 1
ATOM 774 O O . LEU A 1 99 ? 3.311 -12.185 -8.803 1.00 67.06 99 LEU A O 1
ATOM 778 N N . SER A 1 100 ? 3.359 -11.821 -6.582 1.00 70.06 100 SER A N 1
ATOM 779 C CA . SER A 1 100 ? 3.105 -13.214 -6.203 1.00 70.06 100 SER A CA 1
ATOM 780 C C . SER A 1 100 ? 1.616 -13.577 -6.186 1.00 70.06 100 SER A C 1
ATOM 782 O O . SER A 1 100 ? 1.303 -14.762 -6.072 1.00 70.06 100 SER A O 1
ATOM 784 N N . MET A 1 101 ? 0.722 -12.590 -6.369 1.00 66.44 101 MET A N 1
ATOM 785 C CA . MET A 1 101 ? -0.741 -12.743 -6.355 1.00 66.44 101 MET A CA 1
ATOM 786 C C . MET A 1 101 ? -1.274 -13.428 -5.088 1.00 66.44 101 MET A C 1
ATOM 788 O O . MET A 1 101 ? -2.287 -14.124 -5.138 1.00 66.44 101 MET A O 1
ATOM 792 N N . LYS A 1 102 ? -0.593 -13.272 -3.949 1.00 71.69 102 LYS A N 1
ATOM 793 C CA . LYS A 1 102 ? -1.088 -13.805 -2.676 1.00 71.69 102 LYS A CA 1
ATOM 794 C C . LYS A 1 102 ? -2.230 -12.963 -2.124 1.00 71.69 102 LYS A C 1
ATOM 796 O O . LYS A 1 102 ? -3.074 -13.524 -1.437 1.00 71.69 102 LYS A O 1
ATOM 801 N N . ASN A 1 103 ? -2.256 -11.670 -2.463 1.00 73.75 103 ASN A N 1
ATOM 802 C CA . ASN A 1 103 ? -3.264 -10.702 -2.033 1.00 73.75 103 ASN A CA 1
ATOM 803 C C . ASN A 1 103 ? -3.503 -10.761 -0.518 1.00 73.75 103 ASN A C 1
ATOM 805 O O . ASN A 1 103 ? -4.553 -11.188 -0.042 1.00 73.75 103 ASN A O 1
ATOM 809 N N . GLU A 1 104 ? -2.481 -10.391 0.257 1.00 77.94 104 GLU A N 1
ATOM 810 C CA . GLU A 1 104 ? -2.618 -10.303 1.711 1.00 77.94 104 GLU A CA 1
ATOM 811 C C . GLU A 1 104 ? -3.522 -9.111 2.061 1.00 77.94 104 GLU A C 1
ATOM 813 O O . GLU A 1 104 ? -3.085 -7.965 2.131 1.00 77.94 104 GLU A O 1
ATOM 818 N N . GLU A 1 105 ? -4.810 -9.405 2.228 1.00 79.75 105 GLU A N 1
ATOM 819 C CA . GLU A 1 105 ? -5.893 -8.450 2.505 1.00 79.75 105 GLU A CA 1
ATOM 820 C C . GLU A 1 105 ? -6.076 -8.157 4.000 1.00 79.75 105 GLU A C 1
ATOM 822 O O . GLU A 1 105 ? -6.747 -7.193 4.375 1.00 79.75 105 GLU A O 1
ATOM 827 N N . THR A 1 106 ? -5.503 -8.999 4.864 1.00 79.31 106 THR A N 1
ATOM 828 C CA . THR A 1 106 ? -5.669 -8.922 6.319 1.00 79.31 106 THR A CA 1
ATOM 829 C C . THR A 1 106 ? -4.325 -8.764 7.012 1.00 79.31 106 THR A C 1
ATOM 831 O O . THR A 1 106 ? -3.410 -9.553 6.782 1.00 79.31 106 THR A O 1
ATOM 834 N N . ILE A 1 107 ? -4.236 -7.789 7.916 1.00 79.38 107 ILE A N 1
ATOM 835 C CA . ILE A 1 107 ? -3.111 -7.638 8.842 1.00 79.38 107 ILE A CA 1
ATOM 836 C C . ILE A 1 107 ? -3.609 -7.730 10.279 1.00 79.38 107 ILE A C 1
ATOM 838 O O . ILE A 1 107 ? -4.684 -7.232 10.620 1.00 79.38 107 ILE A O 1
ATOM 842 N N . GLN A 1 108 ? -2.808 -8.373 11.123 1.00 77.50 108 GLN A N 1
ATOM 843 C CA . GLN A 1 108 ? -3.011 -8.397 12.563 1.00 77.50 108 GLN A CA 1
ATOM 844 C C . GLN A 1 108 ? -1.856 -7.659 13.218 1.00 77.50 108 GLN A C 1
ATOM 846 O O . GLN A 1 108 ? -0.699 -8.036 13.042 1.00 77.50 108 GLN A O 1
ATOM 851 N N . ILE A 1 109 ? -2.181 -6.615 13.970 1.00 74.75 109 ILE A N 1
ATOM 852 C CA . ILE A 1 109 ? -1.205 -5.798 14.683 1.00 74.75 109 ILE A CA 1
ATOM 853 C C . ILE A 1 109 ? -1.433 -5.992 16.178 1.00 74.75 109 ILE A C 1
ATOM 855 O O . ILE A 1 109 ? -2.563 -5.875 16.653 1.00 74.75 109 ILE A O 1
ATOM 859 N N . ASP A 1 110 ? -0.383 -6.313 16.931 1.00 72.44 110 ASP A N 1
ATOM 860 C CA . ASP A 1 110 ? -0.490 -6.389 18.386 1.00 72.44 110 ASP A CA 1
ATOM 861 C C . ASP A 1 110 ? -0.567 -4.968 18.961 1.00 72.44 110 ASP A C 1
ATOM 863 O O . ASP A 1 110 ? 0.305 -4.130 18.730 1.00 72.44 110 ASP A O 1
ATOM 867 N N . ILE A 1 111 ? -1.627 -4.681 19.716 1.00 70.25 111 ILE A N 1
ATOM 868 C CA . ILE A 1 111 ? -1.866 -3.362 20.314 1.00 70.25 111 ILE A CA 1
ATOM 869 C C . ILE A 1 111 ? -0.782 -3.042 21.362 1.00 70.25 111 ILE A C 1
ATOM 871 O O . ILE A 1 111 ? -0.497 -1.873 21.629 1.00 70.25 111 ILE A O 1
ATOM 875 N N . ARG A 1 112 ? -0.121 -4.065 21.923 1.00 65.88 112 ARG A N 1
ATOM 876 C CA . ARG A 1 112 ? 0.992 -3.903 22.872 1.00 65.88 112 ARG A CA 1
ATOM 877 C C . ARG A 1 112 ? 2.254 -3.362 22.211 1.00 65.88 112 ARG A C 1
ATOM 879 O O . ARG A 1 112 ? 2.945 -2.554 22.828 1.00 65.88 112 ARG A O 1
ATOM 886 N N . ASP A 1 113 ? 2.516 -3.751 20.964 1.00 64.31 113 ASP A N 1
ATOM 887 C CA . ASP A 1 113 ? 3.658 -3.252 20.186 1.00 64.31 113 ASP A CA 1
ATOM 888 C C . ASP A 1 113 ? 3.476 -1.780 19.786 1.00 64.31 113 ASP A C 1
ATOM 890 O O . ASP A 1 113 ? 4.438 -1.085 19.463 1.00 64.31 113 ASP A O 1
ATOM 894 N N . LEU A 1 114 ? 2.239 -1.282 19.862 1.00 62.59 114 LEU A N 1
ATOM 895 C CA . LEU A 1 114 ? 1.859 0.095 19.553 1.00 62.59 114 LEU A CA 1
ATOM 896 C C . LEU A 1 114 ? 1.877 1.027 20.782 1.00 62.59 114 LEU A C 1
ATOM 898 O O . LEU A 1 114 ? 1.446 2.175 20.696 1.00 62.59 114 LEU A O 1
ATOM 902 N N . GLY A 1 115 ? 2.360 0.558 21.937 1.00 53.44 115 GLY A N 1
ATOM 903 C CA . GLY A 1 115 ? 2.613 1.386 23.124 1.00 53.44 115 GLY A CA 1
ATOM 904 C C . GLY A 1 115 ? 1.394 1.718 23.996 1.00 53.44 115 GLY A C 1
ATOM 905 O O . GLY A 1 115 ? 1.576 2.099 25.150 1.00 53.44 115 GLY A O 1
ATOM 906 N N . ASN A 1 116 ? 0.164 1.506 23.516 1.00 56.53 116 ASN A N 1
ATOM 907 C CA . ASN A 1 116 ? -1.074 1.738 24.273 1.00 56.53 116 ASN A CA 1
ATOM 908 C C . ASN A 1 116 ? -1.734 0.410 24.669 1.00 56.53 116 ASN A C 1
ATOM 910 O O . ASN A 1 116 ? -2.722 -0.024 24.086 1.00 56.53 116 ASN A O 1
ATOM 914 N N . GLY A 1 117 ? -1.185 -0.242 25.696 1.00 51.41 117 GLY A N 1
ATOM 915 C CA . GLY A 1 117 ? -1.668 -1.526 26.220 1.00 51.41 117 GLY A CA 1
ATOM 916 C C . GLY A 1 117 ? -3.043 -1.514 26.912 1.00 51.41 117 GLY A C 1
ATOM 917 O O . GLY A 1 117 ? -3.392 -2.518 27.530 1.00 51.41 117 GLY A O 1
ATOM 918 N N . ALA A 1 118 ? -3.821 -0.429 26.843 1.00 53.94 118 ALA A N 1
ATOM 919 C CA . ALA A 1 118 ? -5.138 -0.338 27.469 1.00 53.94 118 ALA A CA 1
ATOM 920 C C . ALA A 1 118 ? -6.105 0.531 26.642 1.00 53.94 118 ALA A C 1
ATOM 922 O O . ALA A 1 118 ? -5.803 1.676 26.327 1.00 53.94 118 ALA A O 1
ATOM 923 N N . GLU A 1 119 ? -7.265 -0.049 26.319 1.00 57.19 119 GLU A N 1
ATOM 924 C CA . GLU A 1 119 ? -8.513 0.627 25.921 1.00 57.19 119 GLU A CA 1
ATOM 925 C C . GLU A 1 119 ? -8.433 1.644 24.768 1.00 57.19 119 GLU A C 1
ATOM 927 O O . GLU A 1 119 ? -8.860 2.790 24.895 1.00 57.19 119 GLU A O 1
ATOM 932 N N . LEU A 1 120 ? -7.977 1.214 23.588 1.00 64.06 120 LEU A N 1
ATOM 933 C CA . LEU A 1 120 ? -8.221 1.987 22.368 1.00 64.06 120 LEU A CA 1
ATOM 934 C C . LEU A 1 120 ? -9.728 2.079 22.102 1.00 64.06 120 LEU A C 1
ATOM 936 O O . LEU A 1 120 ? -10.377 1.065 21.857 1.00 64.06 120 LEU A O 1
ATOM 940 N N . LYS A 1 121 ? -10.273 3.297 22.111 1.00 66.44 121 LYS A N 1
ATOM 941 C CA . LYS A 1 121 ? -11.683 3.564 21.772 1.00 66.44 121 LYS A CA 1
ATOM 942 C C . LYS A 1 121 ? -11.863 3.917 20.303 1.00 66.44 121 LYS A C 1
ATOM 944 O O . LYS A 1 121 ? -12.970 3.844 19.770 1.00 66.44 121 LYS A O 1
ATOM 949 N N . LYS A 1 122 ? -10.790 4.369 19.648 1.00 72.25 122 LYS A N 1
ATOM 950 C CA . LYS A 1 122 ? -10.864 4.921 18.297 1.00 72.25 122 LYS A CA 1
ATOM 951 C C . LYS A 1 122 ? -9.571 4.701 17.517 1.00 72.25 122 LYS A C 1
ATOM 953 O O . LYS A 1 122 ? -8.481 4.978 18.009 1.00 72.25 122 LYS A O 1
ATOM 958 N N . VAL A 1 123 ? -9.711 4.274 16.267 1.00 74.44 123 VAL A N 1
ATOM 959 C CA . VAL A 1 123 ? -8.621 4.107 15.301 1.00 74.44 123 VAL A CA 1
ATOM 960 C C . VAL A 1 123 ? -8.888 5.012 14.103 1.00 74.44 123 VAL A C 1
ATOM 962 O O . VAL A 1 123 ? -9.931 4.925 13.456 1.00 74.44 123 VAL A O 1
ATOM 965 N N . ASN A 1 124 ? -7.945 5.898 13.814 1.00 77.06 124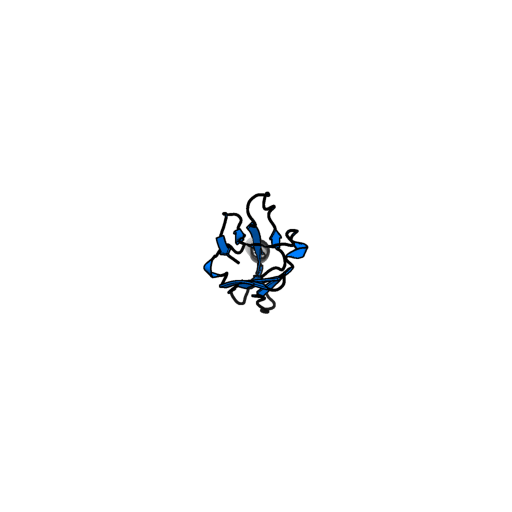 ASN A N 1
ATOM 966 C CA . ASN A 1 124 ? -7.907 6.722 12.620 1.00 77.06 124 ASN A CA 1
ATOM 967 C C . ASN A 1 124 ? -6.897 6.110 11.652 1.00 77.06 124 ASN A C 1
ATOM 969 O O . ASN A 1 124 ? -5.718 6.001 11.973 1.00 77.06 124 ASN A O 1
ATOM 973 N N . ILE A 1 125 ? -7.349 5.753 10.457 1.00 77.12 125 ILE A N 1
ATOM 974 C CA . ILE A 1 125 ? -6.451 5.471 9.345 1.00 77.12 125 ILE A CA 1
ATOM 975 C C . ILE A 1 125 ? -6.106 6.796 8.685 1.00 77.12 125 ILE A C 1
ATOM 977 O O . ILE A 1 125 ? -7.005 7.559 8.317 1.00 77.12 125 ILE A O 1
ATOM 981 N N . VAL A 1 126 ? -4.813 7.065 8.567 1.00 76.50 126 VAL A N 1
ATOM 982 C CA . VAL A 1 126 ? -4.259 8.292 7.999 1.00 76.50 126 VAL A CA 1
ATOM 983 C C . VAL A 1 126 ? -3.472 7.981 6.730 1.00 76.50 126 VAL A C 1
ATOM 985 O O . VAL A 1 126 ? -2.871 6.921 6.604 1.00 76.50 126 VAL A O 1
ATOM 988 N N . ASP A 1 127 ? -3.499 8.923 5.801 1.00 77.06 127 ASP A N 1
ATOM 989 C CA . ASP A 1 127 ? -2.708 8.974 4.571 1.00 77.06 127 ASP A CA 1
ATOM 990 C C . ASP A 1 127 ? -1.946 10.313 4.550 1.00 77.06 127 ASP A C 1
ATOM 992 O O . ASP A 1 127 ? -2.241 11.208 5.351 1.00 77.06 127 ASP A O 1
ATOM 996 N N . GLU A 1 128 ? -1.021 10.515 3.609 1.00 68.75 128 GLU A N 1
ATOM 997 C CA . GLU A 1 128 ? -0.291 11.778 3.406 1.00 68.75 128 GLU A CA 1
ATOM 998 C C . GLU A 1 128 ? -1.220 13.006 3.289 1.00 68.75 128 GLU A C 1
ATOM 1000 O O . GLU A 1 128 ? -0.809 14.143 3.530 1.00 68.75 128 GLU A O 1
ATOM 1005 N N . LYS A 1 129 ? -2.493 12.793 2.927 1.00 67.44 129 LYS A N 1
ATOM 1006 C CA . LYS A 1 129 ? -3.521 13.834 2.763 1.00 67.44 129 LYS A CA 1
ATOM 1007 C C . LYS A 1 129 ? -4.401 14.062 3.998 1.00 67.44 129 LYS A C 1
ATOM 1009 O O . LYS A 1 129 ? -5.213 14.989 3.981 1.00 67.44 129 LYS A O 1
ATOM 1014 N N . GLY A 1 130 ? -4.263 13.253 5.049 1.00 71.19 130 GLY A N 1
ATOM 1015 C CA . GLY A 1 130 ? -5.043 13.343 6.286 1.00 71.19 130 GLY A CA 1
ATOM 1016 C C . GLY A 1 130 ? -5.802 12.060 6.636 1.00 71.19 130 GLY A C 1
ATOM 1017 O O . GLY A 1 130 ? -5.473 10.974 6.169 1.00 71.19 130 GLY A O 1
ATOM 1018 N N . ILE A 1 131 ? -6.821 12.177 7.493 1.00 77.00 131 ILE A N 1
ATOM 1019 C CA . ILE A 1 131 ? -7.606 11.029 7.975 1.00 77.00 131 ILE A CA 1
ATOM 1020 C C . ILE A 1 131 ? -8.474 10.482 6.837 1.00 77.00 131 ILE A C 1
ATOM 1022 O O . ILE A 1 131 ? -9.383 11.155 6.355 1.00 77.00 131 ILE A O 1
ATOM 1026 N N . VAL A 1 132 ? -8.212 9.236 6.452 1.00 75.62 132 VAL A N 1
ATOM 1027 C CA . VAL A 1 132 ? -8.955 8.486 5.435 1.00 75.62 132 VAL A CA 1
ATOM 1028 C C . VAL A 1 132 ? -10.229 7.910 6.032 1.00 75.62 132 VAL A C 1
ATOM 1030 O O . VAL A 1 132 ? -11.312 8.028 5.459 1.00 75.62 132 VAL A O 1
ATOM 1033 N N . LYS A 1 133 ? -10.112 7.274 7.201 1.00 76.38 133 LYS A N 1
ATOM 1034 C CA . LYS A 1 133 ? -11.234 6.604 7.853 1.00 76.38 133 LYS A CA 1
ATOM 1035 C C . LYS A 1 133 ? -11.062 6.606 9.355 1.00 76.38 133 LYS A C 1
ATOM 1037 O O . LYS A 1 133 ? -9.968 6.436 9.874 1.00 76.38 133 LYS A O 1
ATOM 1042 N N . THR A 1 134 ? -12.177 6.735 10.048 1.00 76.75 134 THR A N 1
ATOM 1043 C CA . THR A 1 134 ? -12.237 6.655 11.498 1.00 76.75 134 THR A CA 1
ATOM 1044 C C . THR A 1 134 ? -13.132 5.493 11.884 1.00 76.75 134 THR A C 1
ATOM 1046 O O . THR A 1 134 ? -14.261 5.396 11.404 1.00 76.75 134 THR A O 1
ATOM 1049 N N . VAL A 1 135 ? -12.639 4.634 12.766 1.00 73.06 135 VAL A N 1
ATOM 1050 C CA . VAL A 1 135 ? -13.375 3.497 13.310 1.00 73.06 135 VAL A CA 1
ATOM 1051 C C . VAL A 1 135 ? -13.384 3.589 14.828 1.00 73.06 135 VAL A C 1
ATOM 1053 O O . VAL A 1 135 ? -12.378 3.925 15.448 1.00 73.06 135 VAL A O 1
ATOM 1056 N N . TYR A 1 136 ? -14.543 3.314 15.411 1.00 72.81 136 TYR A N 1
ATOM 1057 C CA . TYR A 1 136 ? -14.736 3.211 16.852 1.00 72.81 136 TYR A CA 1
ATOM 1058 C C . TYR A 1 136 ? -14.715 1.729 17.227 1.00 72.81 136 TYR A C 1
ATOM 1060 O O . TYR A 1 136 ? -15.304 0.922 16.502 1.00 72.81 136 TYR A O 1
ATOM 1068 N N . LEU A 1 137 ? -13.991 1.393 18.293 1.00 68.44 137 LEU A N 1
ATOM 1069 C CA . LEU A 1 137 ? -13.798 0.025 18.781 1.00 68.44 137 LEU A CA 1
ATOM 1070 C C . LEU A 1 137 ? -14.807 -0.333 19.875 1.00 68.44 137 LEU A C 1
ATOM 1072 O O . LEU A 1 137 ? -15.173 0.575 20.658 1.00 68.44 137 LEU A O 1
#

Radius of gyration: 26.67 Å; chains: 1; bounding box: 49×28×88 Å